Protein AF-A0A8B6DQS1-F1 (afdb_monomer)

Foldseek 3Di:
DDPVLVVLLVVLLVCLVPPLCSPVLADLLQADAADPVLLVLLCVLLVPDDLVLLVLVLSLLSCLCVPPVRPDDDPPDPPDDPQQAAQVLVSSVVCLVVPPPVPPPPPDPVSNVSSVSQAGDPPDPSGDGSSHSSNSSSSSSVSSVVNVD

Radius of gyration: 14.82 Å; Cα contacts (8 Å, |Δi|>4): 150; chains: 1; bounding box: 33×35×39 Å

Mean predicted aligned error: 6.8 Å

pLDDT: mean 81.85, std 11.02, range [49.56, 94.88]

Structure (mmCIF, N/CA/C/O backbone):
data_AF-A0A8B6DQS1-F1
#
_entry.id   AF-A0A8B6DQS1-F1
#
loop_
_atom_site.group_PDB
_atom_site.id
_atom_site.type_symbol
_atom_site.label_atom_id
_atom_site.label_alt_id
_atom_site.label_comp_id
_atom_site.label_asym_id
_atom_site.label_entity_id
_atom_site.label_seq_id
_atom_site.pdbx_PDB_ins_code
_atom_site.Cartn_x
_atom_site.Cartn_y
_atom_site.Cartn_z
_atom_site.occupancy
_atom_site.B_iso_or_equiv
_atom_site.auth_seq_id
_atom_site.auth_comp_id
_atom_site.auth_asym_id
_atom_site.auth_atom_id
_atom_site.pdbx_PDB_model_num
ATOM 1 N N . MET A 1 1 ? 12.412 9.406 11.632 1.00 55.62 1 MET A N 1
ATOM 2 C CA . MET A 1 1 ? 11.604 9.827 10.447 1.00 55.62 1 MET A CA 1
ATOM 3 C C . MET A 1 1 ? 11.907 11.284 10.082 1.00 55.62 1 MET A C 1
ATOM 5 O O . MET A 1 1 ? 11.893 12.139 10.962 1.00 55.62 1 MET A O 1
ATOM 9 N N . SER A 1 2 ? 12.202 11.588 8.810 1.00 65.56 2 SER A N 1
ATOM 10 C CA . SER A 1 2 ? 12.526 12.958 8.361 1.00 65.56 2 SER A CA 1
ATOM 11 C C . SER A 1 2 ? 11.314 13.897 8.431 1.00 65.56 2 SER A C 1
ATOM 13 O O . SER A 1 2 ? 10.217 13.533 8.011 1.00 65.56 2 SER A O 1
ATOM 15 N N . LEU A 1 3 ? 11.530 15.142 8.876 1.00 70.88 3 LEU A N 1
ATOM 16 C CA . LEU A 1 3 ? 10.496 16.182 8.989 1.00 70.88 3 LEU A CA 1
ATOM 17 C C . LEU A 1 3 ? 9.735 16.402 7.666 1.00 70.88 3 LEU A C 1
ATOM 19 O O . LEU A 1 3 ? 8.528 16.636 7.667 1.00 70.88 3 LEU A O 1
ATOM 23 N N . TRP A 1 4 ? 10.428 16.293 6.528 1.00 71.12 4 TRP A N 1
ATOM 24 C CA . TRP A 1 4 ? 9.826 16.449 5.201 1.00 71.12 4 TRP A CA 1
ATOM 25 C C . TRP A 1 4 ? 8.813 15.340 4.880 1.00 71.12 4 TRP A C 1
ATOM 27 O O . TRP A 1 4 ? 7.754 15.630 4.327 1.00 71.12 4 TRP A O 1
ATOM 37 N N . ILE A 1 5 ? 9.097 14.098 5.286 1.00 70.31 5 ILE A N 1
ATOM 38 C CA . ILE A 1 5 ? 8.208 12.945 5.080 1.00 70.31 5 ILE A CA 1
ATOM 39 C C . ILE A 1 5 ? 6.945 13.113 5.914 1.00 70.31 5 ILE A C 1
ATOM 41 O O . ILE A 1 5 ? 5.844 12.957 5.394 1.00 70.31 5 ILE A O 1
ATOM 45 N N . SER A 1 6 ? 7.086 13.505 7.182 1.00 72.31 6 SER A N 1
ATOM 46 C CA . SER A 1 6 ? 5.937 13.740 8.058 1.00 72.31 6 SER A CA 1
ATOM 47 C C . SER A 1 6 ? 5.018 14.836 7.503 1.00 72.31 6 SER A C 1
ATOM 49 O O . SER A 1 6 ? 3.800 14.667 7.496 1.00 72.31 6 SER A O 1
ATOM 51 N N . PHE A 1 7 ? 5.580 15.925 6.960 1.00 77.25 7 PHE A N 1
ATOM 52 C CA . PHE A 1 7 ? 4.794 16.966 6.285 1.00 77.25 7 PHE A CA 1
ATOM 53 C C . PHE A 1 7 ? 4.133 16.472 4.993 1.00 77.25 7 PHE A C 1
ATOM 55 O O . PHE A 1 7 ? 2.971 16.795 4.743 1.00 77.25 7 PHE A O 1
ATOM 62 N N . ALA A 1 8 ? 4.850 15.705 4.170 1.00 76.88 8 ALA A N 1
ATOM 63 C CA . ALA A 1 8 ? 4.320 15.159 2.924 1.00 76.88 8 ALA A CA 1
ATOM 64 C C . ALA A 1 8 ? 3.172 14.173 3.184 1.00 76.88 8 ALA A C 1
ATOM 66 O O . ALA A 1 8 ? 2.129 14.259 2.536 1.00 76.88 8 ALA A O 1
ATOM 67 N N . LEU A 1 9 ? 3.324 13.308 4.185 1.00 80.50 9 LEU A N 1
ATOM 68 C CA . LEU A 1 9 ? 2.298 12.372 4.619 1.00 80.50 9 LEU A CA 1
ATOM 69 C C . LEU A 1 9 ? 1.071 13.086 5.188 1.00 80.50 9 LEU A C 1
ATOM 71 O O . LEU A 1 9 ? -0.054 12.723 4.855 1.00 80.50 9 LEU A O 1
ATOM 75 N N . GLU A 1 10 ? 1.259 14.087 6.048 1.00 80.38 10 GLU A N 1
ATOM 76 C CA . GLU A 1 10 ? 0.134 14.837 6.614 1.00 80.38 10 GLU A CA 1
ATOM 77 C C . GLU A 1 10 ? -0.627 15.589 5.517 1.00 80.38 10 GLU A C 1
ATOM 79 O O . GLU A 1 10 ? -1.857 15.550 5.458 1.00 80.38 10 GLU A O 1
ATOM 84 N N . ARG A 1 11 ? 0.100 16.174 4.560 1.00 77.44 11 ARG A N 1
ATOM 85 C CA . ARG A 1 11 ? -0.501 16.762 3.361 1.00 77.44 11 ARG A CA 1
ATOM 86 C C . ARG A 1 11 ? -1.257 15.717 2.537 1.00 77.44 11 ARG A C 1
ATOM 88 O O . ARG A 1 11 ? -2.360 16.004 2.082 1.00 77.44 11 ARG A O 1
ATOM 95 N N . ALA A 1 12 ? -0.705 14.520 2.349 1.00 75.94 12 ALA A N 1
ATOM 96 C CA . ALA A 1 12 ? -1.368 13.434 1.629 1.00 75.94 12 ALA A CA 1
ATOM 97 C C . ALA A 1 12 ? -2.656 12.982 2.337 1.00 75.94 12 ALA A C 1
ATOM 99 O O . ALA A 1 12 ? -3.694 12.856 1.689 1.00 75.94 12 ALA A O 1
ATOM 100 N N . LYS A 1 13 ? -2.627 12.824 3.670 1.00 77.88 13 LYS A N 1
ATOM 101 C CA . LYS A 1 13 ? -3.804 12.523 4.508 1.00 77.88 13 LYS A CA 1
ATOM 102 C C . LYS A 1 13 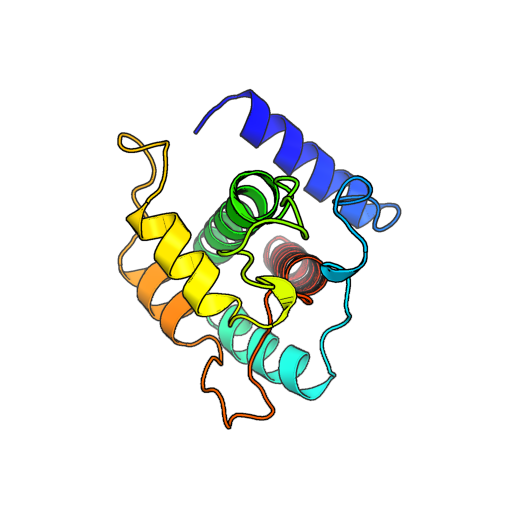? -4.899 13.577 4.324 1.00 77.88 13 LYS A C 1
ATOM 104 O O . LYS A 1 13 ? -6.042 13.208 4.066 1.00 77.88 13 LYS A O 1
ATOM 109 N N . GLN A 1 14 ? -4.543 14.862 4.377 1.00 75.62 14 GLN A N 1
ATOM 110 C CA . GLN A 1 14 ? -5.483 15.965 4.149 1.00 75.62 14 GLN A CA 1
ATOM 111 C C . GLN A 1 14 ? -6.025 15.964 2.713 1.00 75.62 14 GLN A C 1
ATOM 113 O O . GLN A 1 14 ? -7.229 16.024 2.506 1.00 75.62 14 GLN A O 1
ATOM 118 N N . LEU A 1 15 ? -5.182 15.831 1.689 1.00 70.62 15 LEU A N 1
ATOM 119 C CA . LEU A 1 15 ? -5.640 15.829 0.292 1.00 70.62 15 LEU A CA 1
ATOM 120 C C . LEU A 1 15 ? -6.523 14.620 -0.052 1.00 70.62 15 LEU A C 1
ATOM 122 O O . LEU A 1 15 ? -7.418 14.731 -0.895 1.00 70.62 15 LEU A O 1
ATOM 126 N N . ALA A 1 16 ? -6.303 13.480 0.604 1.00 71.81 16 ALA A N 1
ATOM 127 C CA . ALA A 1 16 ? -7.154 12.304 0.469 1.00 71.81 16 ALA A CA 1
ATOM 128 C C . ALA A 1 16 ? -8.575 12.536 1.010 1.00 71.81 16 ALA A C 1
ATOM 130 O O . ALA A 1 16 ? -9.515 11.927 0.504 1.00 71.81 16 ALA A O 1
ATOM 131 N N . GLU A 1 17 ? -8.746 13.426 1.993 1.00 68.62 17 GLU A N 1
ATOM 132 C CA . GLU A 1 17 ? -10.063 13.814 2.517 1.00 68.62 17 GLU A CA 1
ATOM 133 C C . GLU A 1 17 ? -10.855 14.685 1.543 1.00 68.62 17 GLU A C 1
ATOM 135 O O . GLU A 1 17 ? -12.081 14.585 1.508 1.00 68.62 17 GLU A O 1
ATOM 140 N N . TYR A 1 18 ? -10.171 15.516 0.751 1.00 58.16 18 TYR A N 1
ATOM 141 C CA . TYR A 1 18 ? -10.829 16.566 -0.028 1.00 58.16 18 TYR A CA 1
ATOM 142 C C . TYR A 1 18 ? -10.915 16.311 -1.537 1.00 58.16 18 TYR A C 1
ATOM 144 O O . TYR A 1 18 ? -11.834 16.857 -2.139 1.00 58.16 18 TYR A O 1
ATOM 152 N N . ASP A 1 19 ? -10.022 15.529 -2.172 1.00 51.88 19 ASP A N 1
ATOM 153 C CA . ASP A 1 19 ? -10.077 15.396 -3.648 1.00 51.88 19 ASP A CA 1
ATOM 154 C C . ASP A 1 19 ? -9.256 14.242 -4.279 1.00 51.88 19 ASP A C 1
ATOM 156 O O . ASP A 1 19 ? -8.892 14.310 -5.449 1.00 51.88 19 ASP A O 1
ATOM 160 N N . ARG A 1 20 ? -8.890 13.184 -3.532 1.00 56.62 20 ARG A N 1
ATOM 161 C CA . ARG A 1 20 ? -8.062 12.049 -4.034 1.00 56.62 20 ARG A CA 1
ATOM 162 C C . ARG A 1 20 ? -6.710 12.443 -4.677 1.00 56.62 20 ARG A C 1
ATOM 164 O O . ARG A 1 20 ? -6.122 11.651 -5.406 1.00 56.62 20 ARG A O 1
ATOM 171 N N . ARG A 1 21 ? -6.157 13.626 -4.382 1.00 62.75 21 ARG A N 1
ATOM 172 C CA . ARG A 1 21 ? -4.881 14.105 -4.971 1.00 62.75 21 ARG A CA 1
ATOM 173 C C . ARG A 1 21 ? -3.626 13.762 -4.168 1.00 62.75 21 ARG A C 1
ATOM 175 O O . ARG A 1 21 ? -2.565 14.319 -4.427 1.00 62.75 21 ARG A O 1
ATOM 182 N N . ALA A 1 22 ? -3.724 12.863 -3.188 1.00 70.25 22 ALA A N 1
ATOM 183 C CA . ALA A 1 22 ? -2.609 12.509 -2.302 1.00 70.25 22 ALA A CA 1
ATOM 184 C C . ALA A 1 22 ? -1.339 12.074 -3.064 1.00 70.25 22 ALA A C 1
ATOM 186 O O . ALA A 1 22 ? -0.234 12.384 -2.632 1.00 70.25 22 ALA A O 1
ATOM 187 N N . PHE A 1 23 ? -1.512 11.435 -4.226 1.00 81.94 23 PHE A N 1
ATOM 188 C CA . PHE A 1 23 ? -0.438 10.920 -5.078 1.00 81.94 23 PHE A CA 1
ATOM 189 C C . PHE A 1 23 ? -0.531 11.445 -6.520 1.00 81.94 23 PHE A C 1
ATOM 191 O O . PHE A 1 23 ? -0.294 10.705 -7.470 1.00 81.94 23 PHE A O 1
ATOM 198 N N . GLU A 1 24 ? -0.906 12.715 -6.714 1.00 79.44 24 GLU A N 1
ATOM 199 C CA . GLU A 1 24 ? -1.022 13.314 -8.058 1.00 79.44 24 GLU A CA 1
ATOM 200 C C . GLU A 1 24 ? 0.279 13.180 -8.872 1.00 79.44 24 GLU A C 1
ATOM 202 O O . GLU A 1 24 ? 0.216 12.873 -10.060 1.00 79.44 24 GLU A O 1
ATOM 207 N N . GLY A 1 25 ? 1.436 13.313 -8.212 1.00 79.00 25 GLY A N 1
ATOM 208 C CA . GLY A 1 25 ? 2.763 13.182 -8.826 1.00 79.00 25 GLY A CA 1
ATOM 209 C C . GLY A 1 25 ? 3.194 11.756 -9.181 1.00 79.00 25 GLY A C 1
ATOM 210 O O . GLY A 1 25 ? 4.096 11.613 -9.997 1.00 79.00 25 GLY A O 1
ATOM 211 N N . VAL A 1 26 ? 2.533 10.726 -8.636 1.00 84.19 26 VAL A N 1
ATOM 212 C CA . VAL A 1 26 ? 2.877 9.326 -8.921 1.00 84.19 26 VAL A CA 1
ATOM 213 C C . VAL A 1 26 ? 2.441 8.956 -10.334 1.00 84.19 26 VAL A C 1
ATOM 215 O O . VAL A 1 26 ? 1.385 9.387 -10.798 1.00 84.19 26 VAL A O 1
ATOM 218 N N . SER A 1 27 ? 3.220 8.132 -11.028 1.00 84.94 27 SER A N 1
ATOM 219 C CA . SER A 1 27 ? 2.870 7.676 -12.380 1.00 84.94 27 SER A CA 1
ATOM 220 C C . SER A 1 27 ? 1.581 6.833 -12.411 1.00 84.94 27 SER A C 1
ATOM 222 O O . SER A 1 27 ? 1.338 5.997 -11.539 1.00 84.94 27 SER A O 1
ATOM 224 N N . ASP A 1 28 ? 0.765 7.001 -13.457 1.00 86.38 28 ASP A N 1
ATOM 225 C CA . ASP A 1 28 ? -0.541 6.330 -13.609 1.00 86.38 28 ASP A CA 1
ATOM 226 C C . ASP A 1 28 ? -0.530 4.789 -13.545 1.00 86.38 28 ASP A C 1
ATOM 228 O O . ASP A 1 28 ? -1.496 4.224 -13.024 1.00 86.38 28 ASP A O 1
ATOM 232 N N . PRO A 1 29 ? 0.527 4.067 -13.977 1.00 88.38 29 PRO A N 1
ATOM 233 C CA . PRO A 1 29 ? 0.602 2.616 -13.806 1.00 88.38 29 PRO A CA 1
ATOM 234 C C . PRO A 1 29 ? 0.473 2.135 -12.354 1.00 88.38 29 PRO A C 1
ATOM 236 O O . PRO A 1 29 ? 0.103 0.980 -12.152 1.00 88.38 29 PRO A O 1
ATOM 239 N N . PHE A 1 30 ? 0.740 3.000 -11.366 1.00 89.75 30 PHE A N 1
ATOM 240 C CA . PHE A 1 30 ? 0.660 2.708 -9.927 1.00 89.75 30 PHE A CA 1
ATOM 241 C C . PHE A 1 30 ? -0.645 3.164 -9.261 1.00 89.75 30 PHE A C 1
ATOM 243 O O . PHE A 1 30 ? -0.801 3.047 -8.043 1.00 89.75 30 PHE A O 1
ATOM 250 N N . LYS A 1 31 ? -1.589 3.674 -10.060 1.00 89.88 31 LYS A N 1
ATOM 251 C CA . LYS A 1 31 ? -2.907 4.156 -9.626 1.00 89.88 31 LYS A CA 1
ATOM 252 C C . LYS A 1 31 ? -4.046 3.223 -10.054 1.00 89.88 31 LYS A C 1
ATOM 254 O O . LYS A 1 31 ? -5.182 3.675 -10.186 1.00 89.88 31 LYS A O 1
ATOM 259 N N . LYS A 1 32 ? -3.768 1.941 -10.317 1.00 92.69 32 LYS A N 1
ATOM 260 C CA . LYS A 1 32 ? -4.827 0.975 -10.645 1.00 92.69 32 LYS A CA 1
ATOM 261 C C . LYS A 1 32 ? -5.694 0.709 -9.420 1.00 92.69 32 LYS A C 1
ATOM 263 O O . LYS A 1 32 ? -5.197 0.654 -8.298 1.00 92.69 32 LYS A O 1
ATOM 268 N N . GLU A 1 33 ? -6.981 0.513 -9.663 1.00 93.62 33 GLU A N 1
ATOM 269 C CA . GLU A 1 33 ? -7.945 0.207 -8.610 1.00 93.62 33 GLU A CA 1
ATOM 270 C C . GLU A 1 33 ? -7.770 -1.231 -8.104 1.00 93.62 33 GLU A C 1
ATOM 272 O O . GLU A 1 33 ? -7.381 -2.148 -8.843 1.00 93.62 33 GLU A O 1
ATOM 277 N N . LEU A 1 34 ? -8.056 -1.426 -6.822 1.00 93.00 34 LEU A N 1
ATOM 278 C CA . LEU A 1 34 ? -8.256 -2.742 -6.237 1.00 93.00 34 LEU A CA 1
ATOM 279 C C . LEU A 1 34 ? -9.618 -3.294 -6.660 1.00 93.00 34 LEU A C 1
ATOM 281 O O . LEU A 1 34 ? -10.609 -2.572 -6.764 1.00 93.00 34 LEU A O 1
ATOM 285 N N . THR A 1 35 ? -9.680 -4.602 -6.878 1.00 94.88 35 THR A N 1
ATOM 286 C CA . THR A 1 35 ? -10.955 -5.297 -7.089 1.00 94.88 35 THR A CA 1
ATOM 287 C C . THR A 1 35 ? -11.759 -5.358 -5.790 1.00 94.88 35 THR A C 1
ATOM 289 O O . THR A 1 35 ? -11.205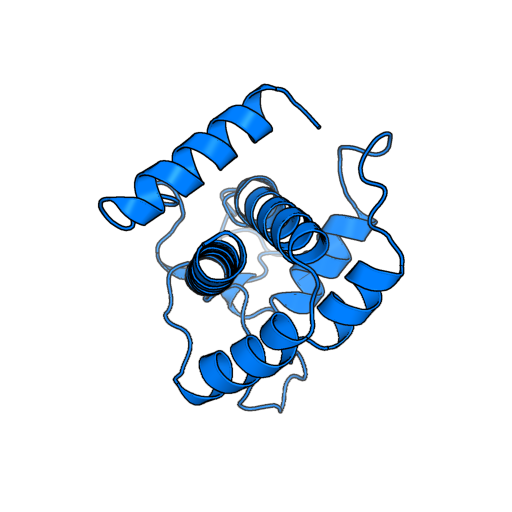 -5.276 -4.692 1.00 94.88 35 THR A O 1
ATOM 292 N N . GLU A 1 36 ? -13.074 -5.555 -5.895 1.00 93.25 36 GLU A N 1
ATOM 293 C CA . GLU A 1 36 ? -13.952 -5.664 -4.721 1.00 93.25 36 GLU A CA 1
ATOM 294 C C . GLU A 1 36 ? -13.521 -6.792 -3.767 1.00 93.25 36 GLU A C 1
ATOM 296 O O . GLU A 1 36 ? -13.518 -6.603 -2.548 1.00 93.25 36 GLU A O 1
ATOM 301 N N . ASP A 1 37 ? -13.077 -7.928 -4.309 1.00 93.12 37 ASP A N 1
ATOM 302 C CA . ASP A 1 37 ? -12.598 -9.066 -3.519 1.00 93.12 37 ASP A CA 1
ATOM 303 C C . ASP A 1 37 ? -11.288 -8.742 -2.783 1.00 93.12 37 ASP A C 1
ATOM 305 O O . ASP A 1 37 ? -11.153 -9.028 -1.589 1.00 93.12 37 ASP A O 1
ATOM 309 N N . GLN A 1 38 ? -10.345 -8.063 -3.447 1.00 93.88 38 GLN A N 1
ATOM 310 C CA . GLN A 1 38 ? -9.113 -7.581 -2.810 1.00 93.88 38 GLN A CA 1
ATOM 311 C C . GLN A 1 38 ? -9.426 -6.592 -1.679 1.00 93.88 38 GLN A C 1
ATOM 313 O O . GLN A 1 38 ? -8.889 -6.717 -0.575 1.00 93.88 38 GLN A O 1
ATOM 318 N N . ILE A 1 39 ? -10.348 -5.653 -1.914 1.00 94.06 39 ILE A N 1
ATOM 319 C CA . ILE A 1 39 ? -10.808 -4.690 -0.905 1.00 94.06 39 ILE A CA 1
ATOM 320 C C . ILE A 1 39 ? -11.443 -5.422 0.284 1.00 94.06 39 ILE A C 1
ATOM 322 O O . ILE A 1 39 ? -11.207 -5.052 1.438 1.00 94.06 39 ILE A O 1
ATOM 326 N N . HIS A 1 40 ? -12.240 -6.465 0.046 1.00 92.75 40 HIS A N 1
ATOM 327 C CA . HIS A 1 40 ? -12.865 -7.249 1.111 1.00 92.75 40 HIS A CA 1
ATOM 328 C C . HIS A 1 40 ? -11.827 -7.956 1.997 1.00 92.75 40 HIS A C 1
ATOM 330 O O . HIS A 1 40 ? -11.889 -7.877 3.232 1.00 92.75 40 HIS A O 1
ATOM 336 N N . VAL A 1 41 ? -10.837 -8.601 1.378 1.00 91.56 41 VAL A N 1
ATOM 337 C CA . VAL A 1 41 ? -9.738 -9.277 2.083 1.00 91.56 41 VAL A CA 1
ATOM 338 C C . VAL A 1 41 ? -8.917 -8.274 2.886 1.00 91.56 41 VAL A C 1
ATOM 340 O O . VAL A 1 41 ? -8.690 -8.476 4.081 1.00 91.56 41 VAL A O 1
ATOM 343 N N . MET A 1 42 ? -8.555 -7.142 2.281 1.00 90.88 42 MET A N 1
ATOM 344 C CA . MET A 1 42 ? -7.844 -6.070 2.975 1.00 90.88 42 MET A CA 1
ATOM 345 C C . MET A 1 42 ? -8.626 -5.545 4.173 1.00 90.88 42 MET A C 1
ATOM 347 O O . MET A 1 42 ? -8.075 -5.440 5.264 1.00 90.88 42 MET A O 1
ATOM 351 N N . ASN A 1 43 ? -9.917 -5.253 4.012 1.00 90.88 43 ASN A N 1
ATOM 352 C CA . ASN A 1 43 ? -10.748 -4.787 5.121 1.00 90.88 43 ASN A CA 1
ATOM 353 C C . ASN A 1 43 ? -10.825 -5.819 6.256 1.00 90.88 43 ASN A C 1
ATOM 355 O O . ASN A 1 43 ? -10.872 -5.435 7.424 1.00 90.88 43 ASN A O 1
ATOM 359 N N . THR A 1 44 ? -10.779 -7.114 5.935 1.00 90.81 44 THR A N 1
ATOM 360 C CA . THR A 1 44 ? -10.720 -8.189 6.936 1.00 90.81 44 THR A CA 1
ATOM 361 C C . THR A 1 44 ? -9.402 -8.175 7.713 1.00 90.81 44 THR A C 1
ATOM 363 O O . THR A 1 44 ? -9.422 -8.317 8.938 1.00 90.81 44 THR A O 1
ATOM 366 N N . ILE A 1 45 ? -8.271 -7.969 7.031 1.00 89.31 45 ILE A N 1
ATOM 367 C CA . ILE A 1 45 ? -6.941 -7.859 7.656 1.00 89.31 45 ILE A CA 1
ATOM 368 C C . ILE A 1 45 ? -6.874 -6.587 8.516 1.00 89.31 45 ILE A C 1
ATOM 370 O O . ILE A 1 45 ? -6.665 -6.660 9.727 1.00 89.31 45 ILE A O 1
ATOM 374 N N . LEU A 1 46 ? -7.150 -5.423 7.919 1.00 89.94 46 LEU A N 1
ATOM 375 C CA . LEU A 1 46 ? -7.090 -4.104 8.565 1.00 89.94 46 LEU A CA 1
ATOM 376 C C . LEU A 1 46 ? -8.087 -3.968 9.725 1.00 89.94 46 LEU A C 1
ATOM 378 O O . LEU A 1 46 ? -7.811 -3.311 10.733 1.00 89.94 46 LEU A O 1
ATOM 382 N N . GLY A 1 47 ? -9.247 -4.619 9.619 1.00 86.88 47 GLY A N 1
ATOM 383 C CA . GLY A 1 47 ? -10.272 -4.639 10.659 1.00 86.88 47 GLY A CA 1
ATOM 384 C C . GLY A 1 47 ? -9.748 -5.154 12.001 1.00 86.88 47 GLY A C 1
ATOM 385 O O . GLY A 1 47 ? -10.159 -4.642 13.042 1.00 86.88 47 GLY A O 1
ATOM 386 N N . ARG A 1 48 ? -8.779 -6.075 11.987 1.00 86.25 48 ARG A N 1
ATOM 387 C CA . ARG A 1 48 ? -8.200 -6.704 13.186 1.00 86.25 48 ARG A CA 1
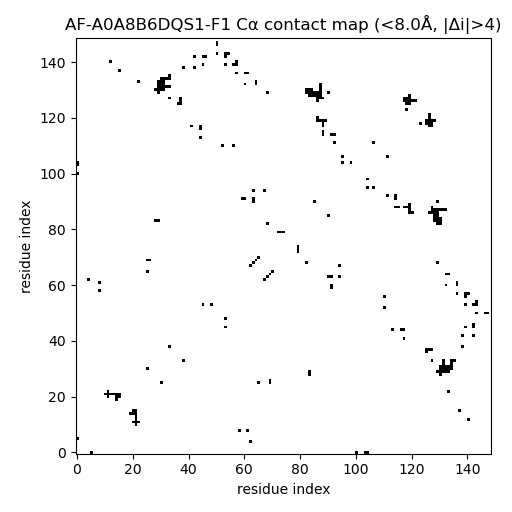ATOM 388 C C . ARG A 1 48 ? -7.097 -5.875 13.851 1.00 86.25 48 ARG A C 1
ATOM 390 O O . ARG A 1 48 ? -6.740 -6.169 14.985 1.00 86.25 48 ARG A O 1
ATOM 397 N N . LEU A 1 49 ? -6.582 -4.845 13.179 1.00 86.56 49 LEU A N 1
ATOM 398 C CA . LEU A 1 49 ? -5.421 -4.084 13.651 1.00 86.56 49 LEU A CA 1
ATOM 399 C C . LEU A 1 49 ? -5.811 -2.948 14.605 1.00 86.56 49 LEU A C 1
ATOM 401 O O . LEU A 1 49 ? -6.801 -2.259 14.350 1.00 86.56 49 LEU A O 1
ATOM 405 N N . PRO A 1 50 ? -5.051 -2.673 15.672 1.00 87.62 50 PRO A N 1
ATOM 406 C CA . PRO A 1 50 ? -5.222 -1.454 16.455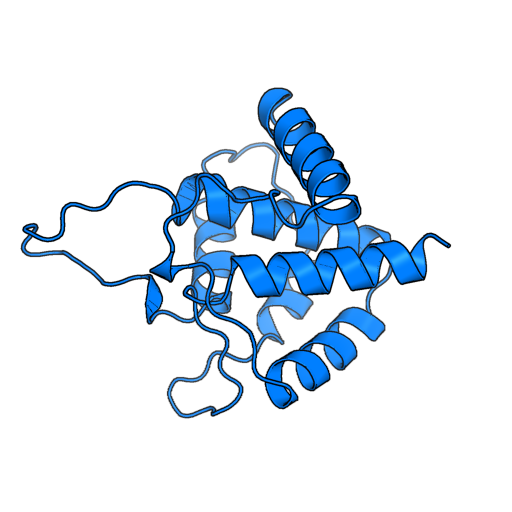 1.00 87.62 50 PRO A CA 1
AT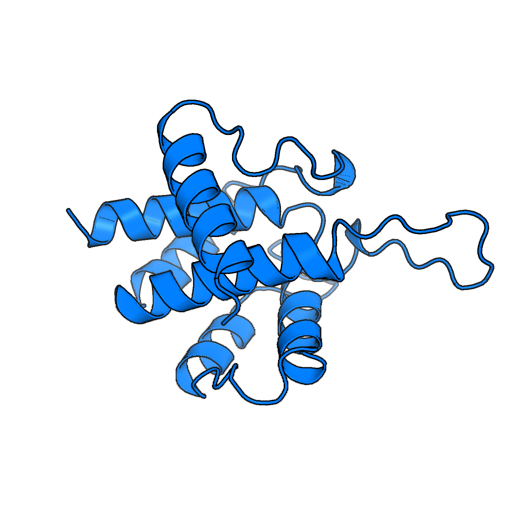OM 407 C C . PRO A 1 50 ? -4.929 -0.203 15.609 1.00 87.62 50 PRO A C 1
ATOM 409 O O . PRO A 1 50 ? -4.202 -0.254 14.617 1.00 87.62 50 PRO A O 1
ATOM 412 N N . ALA A 1 51 ? -5.492 0.941 16.009 1.00 86.12 51 ALA A N 1
ATOM 413 C CA . ALA A 1 51 ? -5.362 2.196 15.261 1.00 86.12 51 ALA A CA 1
ATOM 414 C C . ALA A 1 51 ? -3.899 2.643 15.080 1.00 86.12 51 ALA A C 1
ATOM 416 O O . ALA A 1 51 ? -3.546 3.162 14.024 1.00 86.12 51 ALA A O 1
ATOM 417 N N . GLU A 1 52 ? -3.048 2.398 16.079 1.00 83.88 52 GLU A N 1
ATOM 418 C CA . GLU A 1 52 ? -1.612 2.696 16.022 1.00 83.88 52 GLU A CA 1
ATOM 419 C C . GLU A 1 52 ? -0.916 1.921 14.896 1.00 83.88 52 GLU A C 1
ATOM 421 O O . GLU A 1 52 ? -0.263 2.533 14.059 1.00 83.88 52 GLU A O 1
ATOM 426 N N . GLN A 1 53 ? -1.159 0.609 14.782 1.00 84.81 53 GLN A N 1
ATOM 427 C CA . GLN A 1 53 ? -0.596 -0.207 13.698 1.00 84.81 53 GLN A CA 1
ATOM 428 C C . GLN A 1 53 ? -1.107 0.216 12.318 1.00 84.81 53 GLN A C 1
ATOM 430 O O . GLN A 1 53 ? -0.358 0.163 11.348 1.00 84.81 53 GLN A O 1
ATOM 435 N N . ILE A 1 54 ? -2.361 0.670 12.212 1.00 89.19 54 ILE A N 1
ATOM 436 C CA . ILE A 1 54 ? -2.882 1.215 10.950 1.00 89.19 54 ILE A CA 1
ATOM 437 C C . ILE A 1 54 ? -2.149 2.508 10.574 1.00 89.19 54 ILE A C 1
ATOM 439 O O . ILE A 1 54 ? -1.8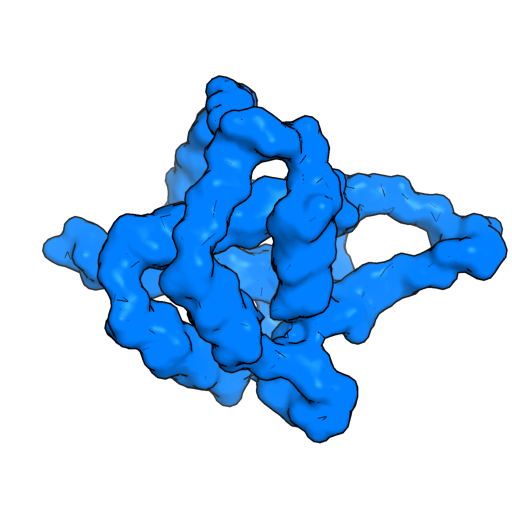54 2.708 9.398 1.00 89.19 54 ILE A O 1
ATOM 443 N N . ASN A 1 55 ? -1.833 3.377 11.542 1.00 85.81 55 ASN A N 1
ATOM 444 C CA . ASN A 1 55 ? -1.050 4.586 11.276 1.00 85.81 55 ASN A CA 1
ATOM 445 C C . ASN A 1 55 ? 0.365 4.240 10.795 1.00 85.81 55 ASN A C 1
ATOM 447 O O . ASN A 1 55 ? 0.793 4.781 9.779 1.00 85.81 55 ASN A O 1
ATOM 451 N N . THR A 1 56 ? 1.045 3.303 11.461 1.00 85.19 56 THR A N 1
ATOM 452 C CA . THR A 1 56 ? 2.387 2.858 11.055 1.00 85.19 56 THR A CA 1
ATOM 453 C C . THR A 1 56 ? 2.371 2.188 9.680 1.00 85.19 56 THR A C 1
ATOM 455 O O . THR A 1 56 ? 3.233 2.461 8.851 1.00 85.19 56 THR A O 1
ATOM 458 N N . LEU A 1 57 ? 1.361 1.362 9.387 1.00 88.62 57 LEU A N 1
ATOM 459 C CA . LEU A 1 57 ? 1.193 0.751 8.066 1.00 88.62 57 LEU A CA 1
ATOM 460 C C . LEU A 1 57 ? 0.989 1.816 6.980 1.00 88.62 57 LEU A C 1
ATOM 462 O O . LEU A 1 57 ? 1.595 1.748 5.915 1.00 88.62 57 LEU A O 1
ATOM 466 N N . LEU A 1 58 ? 0.154 2.818 7.259 1.00 89.88 58 LEU A N 1
ATOM 467 C CA . LEU A 1 58 ? -0.112 3.928 6.346 1.00 89.88 58 LEU A CA 1
ATOM 468 C C . LEU A 1 58 ? 1.154 4.749 6.049 1.00 89.88 58 LEU A C 1
ATOM 470 O O . LEU A 1 58 ? 1.363 5.164 4.909 1.00 89.88 58 LEU A O 1
ATOM 474 N N . GLU A 1 59 ? 1.978 4.980 7.071 1.00 85.94 59 GLU A N 1
ATOM 475 C CA . GLU A 1 59 ? 3.291 5.629 6.973 1.00 85.94 59 GLU A CA 1
ATOM 476 C C . GLU A 1 59 ? 4.249 4.825 6.097 1.00 85.94 59 GLU A C 1
ATOM 478 O O . GLU A 1 59 ? 4.773 5.351 5.117 1.00 85.94 59 GLU A O 1
ATOM 483 N N . LEU A 1 60 ? 4.390 3.531 6.379 1.00 87.88 60 LEU A N 1
ATOM 484 C CA . LEU A 1 60 ? 5.263 2.632 5.631 1.00 87.88 60 LEU A CA 1
ATOM 485 C C . LEU A 1 60 ? 4.901 2.570 4.141 1.00 87.88 60 LEU A C 1
ATOM 487 O O . LEU A 1 60 ? 5.769 2.661 3.276 1.00 87.88 60 LEU A O 1
ATOM 491 N N . ILE A 1 61 ? 3.612 2.430 3.831 1.00 91.19 61 ILE A N 1
ATOM 492 C CA . ILE A 1 61 ? 3.119 2.376 2.448 1.00 91.19 61 ILE A CA 1
ATOM 493 C C . ILE A 1 61 ? 3.398 3.697 1.735 1.00 91.19 61 ILE A C 1
ATOM 495 O O . ILE A 1 61 ? 3.824 3.687 0.583 1.00 91.19 61 ILE A O 1
ATOM 499 N N . PHE A 1 62 ? 3.179 4.829 2.412 1.00 88.94 62 PHE A N 1
ATOM 500 C CA . PHE A 1 62 ? 3.465 6.145 1.847 1.00 88.94 62 PHE A CA 1
ATOM 501 C C . PHE A 1 62 ? 4.943 6.284 1.485 1.00 88.94 62 PHE A C 1
ATOM 503 O O . PHE A 1 62 ? 5.272 6.654 0.359 1.00 88.94 62 PHE A O 1
ATOM 510 N N . GLU A 1 63 ? 5.830 5.948 2.420 1.00 85.50 63 GLU A N 1
ATOM 511 C CA . GLU A 1 63 ? 7.268 5.999 2.188 1.00 85.50 63 GLU A CA 1
ATOM 512 C C . GLU A 1 63 ? 7.699 5.062 1.056 1.00 85.50 63 GLU A C 1
ATOM 514 O O . GLU A 1 63 ? 8.426 5.483 0.158 1.00 85.50 63 GLU A O 1
ATOM 519 N N . CYS A 1 64 ? 7.192 3.826 1.037 1.00 88.12 64 CYS A N 1
ATOM 520 C CA . CYS A 1 64 ? 7.482 2.872 -0.029 1.00 88.12 64 CYS A CA 1
ATOM 521 C C . CYS A 1 64 ? 7.056 3.409 -1.406 1.00 88.12 64 CYS A C 1
ATOM 523 O O . CYS A 1 64 ? 7.794 3.255 -2.382 1.00 88.12 64 CYS A O 1
ATOM 525 N N . ILE A 1 65 ? 5.895 4.066 -1.505 1.00 88.62 65 ILE A N 1
ATOM 526 C CA . ILE A 1 65 ? 5.438 4.669 -2.764 1.00 88.62 65 ILE A CA 1
ATOM 527 C C . ILE A 1 65 ? 6.387 5.788 -3.200 1.00 88.62 65 ILE A C 1
ATOM 529 O O . ILE A 1 65 ? 6.875 5.772 -4.326 1.00 88.62 65 ILE A O 1
ATOM 533 N N . VAL A 1 66 ? 6.690 6.730 -2.307 1.00 84.69 66 VAL A N 1
ATOM 534 C CA . VAL A 1 66 ? 7.467 7.933 -2.644 1.00 84.69 66 VAL A CA 1
ATOM 535 C C . VAL A 1 66 ? 8.941 7.624 -2.920 1.00 84.69 66 VAL A C 1
ATOM 537 O O . VAL A 1 66 ? 9.525 8.208 -3.828 1.00 84.69 66 VAL A O 1
ATOM 540 N N . PHE A 1 67 ? 9.559 6.723 -2.154 1.00 79.88 67 PHE A N 1
ATOM 541 C CA . PHE A 1 67 ? 11.005 6.486 -2.235 1.00 79.88 67 PHE A CA 1
ATOM 542 C C . PHE A 1 67 ? 11.411 5.326 -3.131 1.00 79.88 67 PHE A C 1
ATOM 544 O O . PHE A 1 67 ? 12.554 5.299 -3.581 1.00 79.88 67 PHE A O 1
ATOM 551 N N . LYS A 1 68 ? 10.518 4.361 -3.372 1.00 79.31 68 LYS A N 1
ATOM 552 C CA . LYS A 1 68 ? 10.862 3.138 -4.110 1.00 79.31 68 LYS A CA 1
ATOM 553 C C . LYS A 1 68 ? 10.084 2.986 -5.411 1.00 79.31 68 LYS A C 1
ATOM 555 O O . LYS A 1 68 ? 10.640 2.485 -6.382 1.00 79.31 68 LYS A O 1
ATOM 560 N N . ILE A 1 69 ? 8.822 3.413 -5.440 1.00 79.56 69 ILE A N 1
ATOM 561 C CA . ILE A 1 69 ? 7.928 3.185 -6.586 1.00 79.56 69 ILE A CA 1
ATOM 562 C C . ILE A 1 69 ? 7.911 4.384 -7.536 1.00 79.56 69 ILE A C 1
ATOM 564 O O . ILE A 1 69 ? 7.965 4.198 -8.747 1.00 79.56 69 ILE A O 1
ATOM 568 N N . ASP A 1 70 ? 7.883 5.608 -7.010 1.00 75.94 70 ASP A N 1
ATOM 569 C CA . ASP A 1 70 ? 7.829 6.836 -7.817 1.00 75.94 70 ASP A CA 1
ATOM 570 C C . ASP A 1 70 ? 9.195 7.266 -8.388 1.00 75.94 70 ASP A C 1
ATOM 572 O O . ASP A 1 70 ? 9.344 8.335 -8.978 1.00 75.94 70 ASP A O 1
ATOM 576 N N . VAL A 1 71 ? 10.226 6.433 -8.225 1.00 69.31 71 VAL A N 1
ATOM 577 C CA . VAL A 1 71 ? 11.552 6.698 -8.786 1.00 69.31 71 VAL A CA 1
ATOM 578 C C . VAL A 1 71 ? 11.521 6.409 -10.292 1.00 69.31 71 VAL A C 1
ATOM 580 O O . VAL A 1 71 ? 11.235 5.275 -10.680 1.00 69.31 71 VAL A O 1
ATOM 583 N N . PRO A 1 72 ? 11.837 7.387 -11.165 1.00 66.75 72 PRO A N 1
ATOM 584 C CA . PRO A 1 72 ? 11.825 7.177 -12.608 1.00 66.75 72 PRO A CA 1
ATOM 585 C C . PRO A 1 72 ? 12.779 6.051 -13.019 1.00 66.75 72 PRO A C 1
ATOM 587 O O . PRO A 1 72 ? 13.979 6.118 -12.751 1.00 66.75 72 PRO A O 1
ATOM 590 N N . GLN A 1 73 ? 12.255 5.036 -13.703 1.00 67.38 73 GLN A N 1
ATOM 591 C CA . GLN A 1 73 ? 13.051 3.935 -14.244 1.00 67.38 73 GLN A CA 1
ATOM 592 C C . GLN A 1 73 ? 13.334 4.155 -15.731 1.00 67.38 73 GLN A C 1
ATOM 594 O O . GLN A 1 73 ? 12.458 4.571 -16.495 1.00 67.38 73 GLN A O 1
ATOM 599 N N . ASN A 1 74 ? 14.561 3.862 -16.162 1.00 72.50 74 ASN A N 1
ATOM 600 C CA . ASN A 1 74 ? 14.906 3.880 -17.577 1.00 72.50 74 ASN A CA 1
ATOM 601 C C . ASN A 1 74 ? 14.418 2.584 -18.235 1.00 72.50 74 ASN A C 1
ATOM 603 O O . ASN A 1 74 ? 15.030 1.536 -18.081 1.00 72.50 74 ASN A O 1
ATOM 607 N N . ILE A 1 75 ? 13.332 2.668 -18.999 1.00 73.81 75 ILE A N 1
ATOM 608 C CA . ILE A 1 75 ? 12.733 1.521 -19.705 1.00 73.81 75 ILE A CA 1
ATOM 609 C C . ILE A 1 75 ? 13.640 0.896 -20.779 1.00 73.81 75 ILE A C 1
ATOM 611 O O . ILE A 1 75 ? 13.325 -0.171 -21.293 1.00 73.81 75 ILE A O 1
ATOM 615 N N . ASN A 1 76 ? 14.730 1.574 -21.155 1.00 76.69 76 ASN A N 1
ATOM 616 C CA . ASN A 1 76 ? 15.702 1.077 -22.132 1.00 76.69 76 ASN A CA 1
ATOM 617 C C . ASN A 1 76 ? 16.903 0.382 -21.476 1.00 76.69 76 ASN A C 1
ATOM 619 O O . ASN A 1 76 ? 17.848 0.034 -22.180 1.00 76.69 76 ASN A O 1
ATOM 623 N N . ASP A 1 77 ? 16.909 0.261 -20.150 1.00 79.94 77 ASP A N 1
ATOM 624 C CA . ASP A 1 77 ? 17.934 -0.491 -19.437 1.00 79.94 77 ASP A CA 1
ATOM 625 C C . ASP A 1 77 ? 17.755 -1.996 -19.697 1.00 79.94 77 ASP A C 1
ATOM 627 O O . ASP A 1 77 ? 16.626 -2.493 -19.715 1.00 79.94 77 ASP A O 1
ATOM 631 N N . GLU A 1 78 ? 18.854 -2.721 -19.911 1.00 71.19 78 GLU A N 1
ATOM 632 C CA . GLU A 1 78 ? 18.818 -4.176 -20.138 1.00 71.19 78 GLU A CA 1
ATOM 633 C C . GLU A 1 78 ? 18.306 -4.920 -18.894 1.00 71.19 78 GLU A C 1
ATOM 635 O O . GLU A 1 78 ? 17.678 -5.971 -19.020 1.00 71.19 78 GLU A O 1
ATOM 640 N N . ASP A 1 79 ? 18.484 -4.313 -17.717 1.00 73.88 79 ASP A N 1
ATOM 641 C CA . ASP A 1 79 ? 18.002 -4.805 -16.426 1.00 73.88 79 ASP A CA 1
ATOM 642 C C . ASP A 1 79 ? 16.654 -4.180 -16.010 1.00 73.88 79 ASP A C 1
ATOM 644 O O . ASP A 1 79 ? 16.281 -4.214 -14.833 1.00 73.88 79 ASP A O 1
ATOM 648 N N . TYR A 1 80 ? 15.896 -3.585 -16.943 1.00 76.19 80 TYR A N 1
ATOM 649 C CA . TYR A 1 80 ? 14.581 -3.025 -16.625 1.00 76.19 80 TYR A CA 1
ATOM 650 C C . TYR A 1 80 ? 13.623 -4.113 -16.120 1.00 76.19 80 TYR A C 1
ATOM 652 O O . TYR A 1 80 ? 13.292 -5.075 -16.816 1.00 76.19 80 TYR A O 1
ATOM 660 N N . ILE A 1 81 ? 13.115 -3.910 -14.907 1.00 78.12 81 ILE A N 1
ATOM 661 C CA . ILE A 1 81 ? 12.088 -4.750 -14.299 1.00 78.12 81 ILE A CA 1
ATOM 662 C C . ILE A 1 81 ? 10.833 -3.899 -14.137 1.00 78.12 81 ILE A C 1
ATOM 664 O O . ILE A 1 81 ? 10.842 -2.924 -13.386 1.00 78.12 81 ILE A O 1
ATOM 668 N N . ASP A 1 82 ? 9.734 -4.295 -14.787 1.00 82.44 82 ASP A N 1
ATOM 669 C CA . ASP A 1 82 ? 8.433 -3.659 -14.571 1.00 82.44 82 ASP A CA 1
ATOM 670 C C . ASP A 1 82 ? 7.920 -3.973 -13.160 1.00 82.44 82 ASP A C 1
ATOM 672 O O . ASP A 1 82 ? 7.243 -4.976 -12.903 1.00 82.44 82 ASP A O 1
ATOM 676 N N . ILE A 1 83 ? 8.238 -3.074 -12.229 1.00 87.25 83 ILE A N 1
ATOM 677 C CA . ILE A 1 83 ? 7.848 -3.213 -10.830 1.00 87.25 83 ILE A CA 1
ATOM 678 C C . ILE A 1 83 ? 6.330 -3.165 -10.639 1.00 87.25 83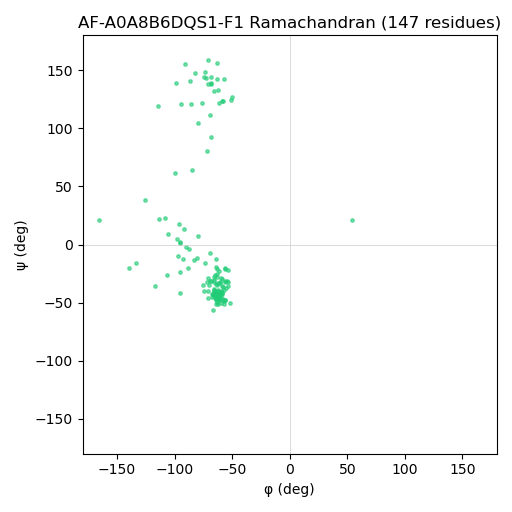 ILE A C 1
ATOM 680 O O . ILE A 1 83 ? 5.847 -3.668 -9.628 1.00 87.25 83 ILE A O 1
ATOM 684 N N . SER A 1 84 ? 5.556 -2.639 -11.599 1.00 88.31 84 SER A N 1
ATOM 685 C CA . SER A 1 84 ? 4.094 -2.555 -11.491 1.00 88.31 84 SER A CA 1
ATOM 686 C C . SER A 1 84 ? 3.433 -3.937 -11.421 1.00 88.31 84 SER A C 1
ATOM 688 O O . SER A 1 84 ? 2.385 -4.079 -10.790 1.00 88.31 84 SER A O 1
ATOM 690 N N . GLN A 1 85 ? 4.069 -4.960 -12.005 1.00 88.81 85 GLN A N 1
ATOM 691 C CA . GLN A 1 85 ? 3.601 -6.352 -12.002 1.00 88.81 85 GLN A CA 1
ATOM 692 C C . GLN A 1 85 ? 4.124 -7.168 -10.810 1.0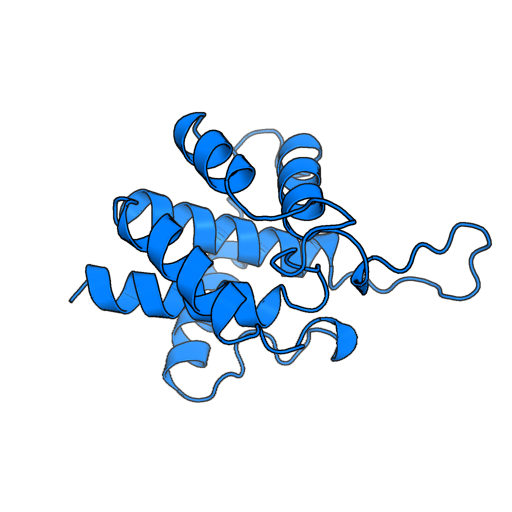0 88.81 85 GLN A C 1
ATOM 694 O O . GLN A 1 85 ? 3.783 -8.344 -10.658 1.00 88.81 85 GLN A O 1
ATOM 699 N N . ILE A 1 86 ? 4.949 -6.568 -9.950 1.00 90.94 86 ILE A N 1
ATOM 700 C CA . ILE A 1 86 ? 5.464 -7.227 -8.750 1.00 90.94 86 ILE A CA 1
ATOM 701 C C . ILE A 1 86 ? 4.429 -7.135 -7.627 1.00 90.94 86 ILE A C 1
ATOM 703 O O . ILE A 1 86 ? 3.702 -6.146 -7.510 1.00 90.94 86 ILE A O 1
ATOM 707 N N . SER A 1 87 ? 4.393 -8.165 -6.782 1.00 93.19 87 SER A N 1
ATOM 708 C CA . SER A 1 87 ? 3.646 -8.190 -5.523 1.00 93.19 87 SER A CA 1
ATOM 709 C C . SER A 1 87 ? 3.966 -6.957 -4.681 1.00 93.19 87 SER A C 1
ATOM 711 O O . SER A 1 87 ? 5.127 -6.696 -4.355 1.00 93.19 87 SER A O 1
ATOM 713 N N . PHE A 1 88 ? 2.934 -6.211 -4.295 1.00 93.88 88 PHE A N 1
ATOM 714 C CA . PHE A 1 88 ? 3.118 -5.036 -3.455 1.00 93.88 88 PHE A CA 1
ATOM 715 C C . PHE A 1 88 ? 3.624 -5.414 -2.060 1.00 93.88 88 PHE A C 1
ATOM 717 O O . PHE A 1 88 ? 4.440 -4.696 -1.487 1.00 93.88 88 PHE A O 1
ATOM 724 N N . ARG A 1 89 ? 3.224 -6.586 -1.546 1.00 93.56 89 ARG A N 1
ATOM 725 C CA . ARG A 1 89 ? 3.771 -7.129 -0.299 1.00 93.56 89 ARG A CA 1
ATOM 726 C C . ARG A 1 89 ? 5.286 -7.266 -0.370 1.00 93.56 89 ARG A C 1
ATOM 728 O O . ARG A 1 89 ? 5.979 -6.838 0.544 1.00 93.56 89 ARG A O 1
ATOM 735 N N . ASP A 1 90 ? 5.791 -7.850 -1.449 1.00 91.31 90 ASP A N 1
ATOM 736 C CA . ASP A 1 90 ? 7.223 -8.122 -1.578 1.00 91.31 90 ASP A CA 1
ATOM 737 C C . ASP A 1 90 ? 8.003 -6.807 -1.737 1.00 91.31 90 ASP A C 1
ATOM 739 O O . ASP A 1 90 ? 9.116 -6.677 -1.229 1.00 91.31 90 ASP A O 1
ATOM 743 N N . GLN A 1 91 ? 7.391 -5.789 -2.358 1.00 90.62 91 GLN A N 1
ATOM 744 C CA . GLN A 1 91 ? 7.957 -4.439 -2.388 1.00 90.62 91 GLN A CA 1
ATOM 745 C C . GLN A 1 91 ? 8.039 -3.798 -1.003 1.00 90.62 91 GLN A C 1
ATOM 747 O O . GLN A 1 91 ? 9.079 -3.207 -0.699 1.00 90.62 91 GLN A O 1
ATOM 752 N N . LEU A 1 92 ? 6.993 -3.943 -0.179 1.00 90.25 92 LEU A N 1
ATOM 753 C CA . LEU A 1 92 ? 6.965 -3.463 1.205 1.00 90.25 92 LEU A CA 1
ATOM 754 C C . LEU A 1 92 ? 8.020 -4.168 2.058 1.00 90.25 92 LEU A C 1
ATOM 756 O O . LEU A 1 92 ? 8.805 -3.488 2.708 1.00 90.25 92 LEU A O 1
ATOM 760 N N . ILE A 1 93 ? 8.087 -5.503 2.008 1.00 89.62 93 ILE A N 1
ATOM 761 C CA . ILE A 1 93 ? 9.108 -6.288 2.724 1.00 89.62 93 ILE A CA 1
ATOM 762 C C . ILE A 1 93 ? 10.499 -5.831 2.292 1.00 89.62 93 ILE A C 1
ATOM 764 O O . ILE A 1 93 ? 11.303 -5.424 3.122 1.00 89.62 93 ILE A O 1
ATOM 768 N N . GLY A 1 94 ? 10.748 -5.778 0.982 1.00 87.12 94 GLY A N 1
ATOM 769 C CA . GLY A 1 94 ? 12.034 -5.321 0.479 1.00 87.12 94 GLY A CA 1
ATOM 770 C C . GLY A 1 94 ? 12.335 -3.861 0.823 1.00 87.12 94 GLY A C 1
ATOM 771 O O . GLY A 1 94 ? 13.495 -3.493 0.830 1.00 87.12 94 GLY A O 1
ATOM 772 N N . TYR A 1 95 ? 11.338 -2.995 1.044 1.00 85.56 95 TYR A N 1
ATOM 773 C CA . TYR A 1 95 ? 11.575 -1.621 1.511 1.00 85.56 95 TYR A CA 1
ATOM 774 C C . TYR A 1 95 ? 11.959 -1.597 2.991 1.00 85.56 95 TYR A C 1
ATOM 776 O O . TYR A 1 95 ? 12.860 -0.852 3.355 1.00 85.56 95 TYR A O 1
ATOM 784 N N . VAL A 1 96 ? 11.325 -2.428 3.825 1.00 84.50 96 VAL A N 1
ATOM 785 C CA . VAL A 1 96 ? 11.707 -2.593 5.236 1.00 84.50 96 VAL A CA 1
ATOM 786 C C . VAL A 1 96 ? 13.147 -3.101 5.340 1.00 84.50 96 VAL A C 1
ATOM 788 O O . VAL A 1 96 ? 13.939 -2.518 6.074 1.00 84.50 96 VAL A O 1
ATOM 791 N N . ASP A 1 97 ? 13.505 -4.114 4.547 1.00 80.06 97 ASP A N 1
ATOM 792 C CA . ASP A 1 97 ? 14.838 -4.730 4.569 1.00 80.06 97 ASP A CA 1
ATOM 793 C C . ASP A 1 97 ? 15.948 -3.801 4.053 1.00 80.06 97 ASP A C 1
ATOM 795 O O . ASP A 1 97 ? 17.092 -3.899 4.492 1.00 80.06 97 ASP A O 1
ATOM 799 N N . THR A 1 98 ? 15.634 -2.909 3.107 1.00 75.88 98 THR A N 1
ATOM 800 C CA . THR A 1 98 ? 16.611 -2.001 2.478 1.00 75.88 98 THR A CA 1
ATOM 801 C C . THR A 1 98 ? 16.360 -0.535 2.820 1.00 75.88 98 THR A C 1
ATOM 803 O O . THR A 1 98 ? 16.721 0.343 2.029 1.00 75.88 98 THR A O 1
ATOM 806 N N . SER A 1 99 ? 15.665 -0.256 3.926 1.00 65.62 99 SER A N 1
ATOM 807 C CA . SER A 1 99 ? 15.254 1.107 4.259 1.00 65.62 99 SER A CA 1
ATOM 808 C C . SER A 1 99 ? 16.487 2.013 4.355 1.00 65.62 99 SER A C 1
ATOM 810 O O . SER A 1 99 ? 17.381 1.738 5.154 1.00 65.62 99 SER A O 1
ATOM 812 N N . PRO A 1 100 ? 16.551 3.120 3.590 1.00 59.81 100 PRO A N 1
ATOM 813 C CA . PRO A 1 100 ? 17.685 4.045 3.636 1.00 59.81 100 PRO A CA 1
ATOM 814 C C . PRO A 1 100 ? 17.754 4.819 4.962 1.00 59.81 100 PRO A C 1
ATOM 816 O O . PRO A 1 100 ? 18.715 5.546 5.212 1.00 59.81 100 PRO A O 1
ATOM 819 N N . PHE A 1 101 ? 16.732 4.684 5.811 1.00 58.84 101 PHE A N 1
ATOM 820 C CA . PHE A 1 101 ? 16.661 5.257 7.148 1.00 58.84 101 PHE A CA 1
ATOM 821 C C . PHE A 1 101 ? 17.023 4.180 8.186 1.00 58.84 101 PHE A C 1
ATOM 823 O O . PHE A 1 101 ? 16.198 3.816 9.024 1.00 58.84 101 PHE A O 1
ATOM 830 N N . GLU A 1 102 ? 18.254 3.659 8.096 1.00 50.66 102 GLU A N 1
ATOM 831 C CA . GLU A 1 102 ? 18.768 2.524 8.890 1.00 50.66 102 GLU A CA 1
ATOM 832 C C . GLU A 1 102 ? 18.678 2.717 10.419 1.00 50.66 102 GLU A C 1
ATOM 834 O O . GLU A 1 102 ? 18.681 1.735 11.154 1.00 50.66 102 GLU A O 1
ATOM 839 N N . GLU A 1 103 ? 18.566 3.953 10.922 1.00 49.56 103 GLU A N 1
ATOM 840 C CA . GLU A 1 103 ? 18.602 4.229 12.370 1.00 49.56 103 GLU A CA 1
ATOM 841 C C . GLU A 1 103 ? 17.222 4.370 13.048 1.00 49.56 103 GLU A C 1
ATOM 843 O O . GLU A 1 103 ? 17.166 4.379 14.274 1.00 49.56 103 GLU A O 1
ATOM 848 N N . ASP A 1 104 ? 16.107 4.434 12.305 1.00 51.78 104 ASP A N 1
ATOM 849 C CA . ASP A 1 104 ? 14.802 4.833 12.881 1.00 51.78 104 ASP A CA 1
ATOM 850 C C . ASP A 1 104 ? 13.601 3.944 12.512 1.00 51.78 104 ASP A C 1
ATOM 852 O O . ASP A 1 104 ? 12.552 4.049 13.155 1.00 51.78 104 ASP A O 1
ATOM 856 N N . LEU A 1 105 ? 13.690 3.094 11.481 1.00 56.47 105 LEU A N 1
ATOM 857 C CA . LEU A 1 105 ? 12.548 2.278 11.052 1.00 56.47 105 LEU A CA 1
ATOM 858 C C . LEU A 1 105 ? 12.460 0.980 11.876 1.00 56.47 105 LEU A C 1
ATOM 860 O O . LEU A 1 105 ? 12.601 -0.123 11.355 1.00 56.47 105 LEU A O 1
ATOM 864 N N . HIS A 1 106 ? 12.218 1.098 13.184 1.00 57.69 106 HIS A N 1
ATOM 865 C CA . HIS A 1 106 ? 11.807 -0.050 13.995 1.00 57.69 106 HIS A CA 1
ATOM 866 C C . HIS A 1 106 ? 10.367 -0.432 13.636 1.00 57.69 106 HIS A C 1
ATOM 868 O O . HIS A 1 106 ? 9.408 -0.058 14.312 1.00 57.69 106 HIS A O 1
ATOM 874 N N . VAL A 1 107 ? 10.215 -1.166 12.534 1.00 65.94 107 VAL A N 1
ATOM 875 C CA . VAL A 1 107 ? 8.971 -1.867 12.232 1.00 65.94 107 VAL A CA 1
ATOM 876 C C . VAL A 1 107 ? 8.842 -2.997 13.245 1.00 65.94 107 VAL A C 1
ATOM 878 O O . VAL A 1 107 ? 9.637 -3.931 13.243 1.00 65.94 107 VAL A O 1
ATOM 881 N N . ASP A 1 108 ? 7.866 -2.878 14.141 1.00 70.00 108 ASP A N 1
ATOM 882 C CA . ASP A 1 108 ? 7.564 -3.916 15.124 1.00 70.00 108 ASP A CA 1
ATOM 883 C C . ASP A 1 108 ? 7.246 -5.250 14.423 1.00 70.00 108 ASP A C 1
ATOM 885 O O . ASP A 1 108 ? 6.562 -5.274 13.393 1.00 70.00 108 ASP A O 1
ATOM 889 N N . ASP A 1 109 ? 7.689 -6.367 15.008 1.00 75.19 109 ASP A N 1
ATOM 890 C CA . ASP A 1 109 ? 7.474 -7.725 14.487 1.00 75.19 109 ASP A CA 1
ATOM 891 C C . ASP A 1 109 ? 5.981 -7.992 14.243 1.00 75.19 109 ASP A C 1
ATOM 893 O O . ASP A 1 109 ? 5.595 -8.697 13.306 1.00 75.19 109 ASP A O 1
ATOM 897 N N . SER A 1 110 ? 5.115 -7.377 15.057 1.00 77.44 110 SER A N 1
ATOM 898 C CA . SER A 1 110 ? 3.668 -7.473 14.893 1.00 77.44 110 SER A CA 1
ATOM 899 C C . SER A 1 110 ? 3.172 -6.865 13.575 1.00 77.44 110 SER A C 1
ATOM 901 O O . SER A 1 110 ? 2.260 -7.425 12.968 1.00 77.44 110 SER A O 1
ATOM 903 N N . LEU A 1 111 ? 3.788 -5.785 13.078 1.00 81.75 111 LEU A N 1
ATOM 904 C CA . LEU A 1 111 ? 3.437 -5.179 11.792 1.00 81.75 111 LEU A CA 1
ATOM 905 C C . LEU A 1 111 ? 3.964 -6.014 10.620 1.00 81.75 111 LEU A C 1
ATOM 907 O O . LEU A 1 111 ? 3.268 -6.159 9.615 1.00 81.75 111 LEU A O 1
ATOM 911 N N . MET A 1 112 ? 5.133 -6.643 10.763 1.00 85.56 112 MET A N 1
ATOM 912 C CA . MET A 1 112 ? 5.636 -7.585 9.756 1.00 85.56 112 MET A CA 1
ATOM 913 C C . MET A 1 112 ? 4.710 -8.790 9.583 1.00 85.56 112 MET A C 1
ATOM 915 O O . MET A 1 112 ? 4.430 -9.188 8.452 1.00 85.56 112 MET A O 1
ATOM 919 N N . VAL A 1 113 ? 4.141 -9.323 10.671 1.00 85.62 113 VAL A N 1
ATOM 920 C CA . VAL A 1 113 ? 3.125 -10.391 10.595 1.00 85.62 113 VAL A CA 1
ATOM 921 C C . VAL A 1 113 ? 1.911 -9.955 9.769 1.00 85.62 113 VAL A C 1
ATOM 923 O O . VAL A 1 113 ? 1.354 -10.763 9.028 1.00 85.62 113 VAL A O 1
ATOM 926 N N . VAL A 1 114 ? 1.510 -8.687 9.861 1.00 84.88 114 VAL A N 1
ATOM 927 C CA . VAL A 1 114 ? 0.393 -8.127 9.084 1.00 84.88 114 VAL A CA 1
ATOM 928 C C . VAL A 1 114 ? 0.757 -7.987 7.613 1.00 84.88 114 VAL A C 1
ATOM 930 O O . VAL A 1 114 ? -0.028 -8.387 6.756 1.00 84.88 114 VAL A O 1
ATOM 933 N N . ILE A 1 115 ? 1.943 -7.458 7.307 1.00 88.94 115 ILE A N 1
ATOM 934 C CA . ILE A 1 115 ? 2.426 -7.337 5.925 1.00 88.94 115 ILE A CA 1
ATOM 935 C C . ILE A 1 115 ? 2.476 -8.723 5.275 1.00 88.94 115 ILE A C 1
ATOM 937 O O . ILE A 1 115 ? 1.982 -8.899 4.165 1.00 88.94 115 ILE A O 1
ATOM 941 N N . CYS A 1 116 ? 2.954 -9.739 5.996 1.00 88.38 116 CYS A N 1
ATOM 942 C CA . CYS A 1 116 ? 2.986 -11.127 5.533 1.00 88.38 116 CYS A CA 1
ATOM 943 C C . CYS A 1 116 ? 1.598 -11.727 5.234 1.00 88.38 116 CYS A C 1
ATOM 945 O O . CYS A 1 116 ? 1.509 -12.664 4.444 1.00 88.38 116 CYS A O 1
ATOM 947 N N . GLN A 1 117 ? 0.515 -11.194 5.814 1.00 88.19 117 GLN A N 1
ATOM 948 C CA . GLN A 1 117 ? -0.861 -11.632 5.527 1.00 88.19 117 GLN A CA 1
ATOM 949 C C . GLN A 1 117 ? -1.434 -11.041 4.233 1.00 88.19 117 GLN A C 1
ATOM 951 O O . GLN A 1 117 ? -2.494 -11.481 3.789 1.00 88.19 117 GLN A O 1
ATOM 956 N N . ILE A 1 118 ? -0.771 -10.049 3.631 1.00 89.75 118 ILE A N 1
ATOM 957 C CA . ILE A 1 118 ? -1.197 -9.484 2.350 1.00 89.75 118 ILE A CA 1
ATOM 958 C C . ILE A 1 118 ? -1.046 -10.562 1.257 1.00 89.75 118 ILE A C 1
ATOM 960 O O . ILE A 1 118 ? 0.011 -11.193 1.171 1.00 89.75 118 ILE A O 1
ATOM 964 N N . PRO A 1 119 ? -2.064 -10.790 0.407 1.00 89.00 119 PRO A N 1
ATOM 965 C CA . PRO A 1 119 ? -1.954 -11.736 -0.700 1.00 89.00 119 PRO A CA 1
ATOM 966 C C . PRO A 1 119 ? -0.868 -11.339 -1.708 1.00 89.00 119 PRO A C 1
ATOM 968 O O . PRO A 1 119 ? -0.807 -10.194 -2.166 1.00 89.00 119 PRO A O 1
ATOM 971 N N . SER A 1 120 ? -0.028 -12.299 -2.088 1.00 89.19 120 SER A N 1
ATOM 972 C CA . SER A 1 120 ? 1.173 -12.072 -2.908 1.00 89.19 120 SER A CA 1
ATOM 973 C C . SER A 1 120 ? 1.442 -13.128 -3.969 1.00 89.19 120 SER A C 1
ATOM 975 O O . SER A 1 120 ? 2.269 -12.891 -4.852 1.00 89.19 120 SER A O 1
ATOM 977 N N . ASP A 1 121 ? 0.857 -14.315 -3.804 1.00 86.44 121 ASP A N 1
ATOM 978 C CA . ASP A 1 121 ? 1.282 -15.506 -4.524 1.00 86.44 121 ASP A CA 1
ATOM 979 C C . ASP A 1 121 ? 0.948 -15.341 -6.000 1.00 86.44 121 ASP A C 1
ATOM 981 O O . ASP A 1 121 ? -0.101 -14.813 -6.357 1.00 86.44 121 ASP A O 1
ATOM 985 N N . THR A 1 122 ? 1.867 -15.754 -6.871 1.00 75.62 122 THR A N 1
ATOM 986 C CA . THR A 1 122 ? 1.774 -15.483 -8.313 1.00 75.62 122 THR A CA 1
ATOM 987 C C . THR A 1 122 ? 0.496 -16.047 -8.944 1.00 75.62 122 THR A C 1
ATOM 989 O O . THR A 1 122 ? -0.020 -15.442 -9.880 1.00 75.62 122 THR A O 1
ATOM 992 N N . ASP A 1 123 ? -0.034 -17.145 -8.399 1.00 76.44 123 ASP A N 1
ATOM 993 C CA . ASP A 1 123 ? -1.258 -17.807 -8.866 1.00 76.44 123 ASP A CA 1
ATOM 994 C C . ASP A 1 123 ? -2.526 -17.372 -8.100 1.00 76.44 123 ASP A C 1
ATOM 996 O O . ASP A 1 123 ? -3.621 -17.870 -8.374 1.00 76.44 123 ASP A O 1
ATOM 1000 N N . ASP A 1 124 ? -2.405 -16.451 -7.138 1.00 80.12 124 ASP A N 1
ATOM 1001 C CA . ASP A 1 124 ? -3.526 -15.964 -6.337 1.00 80.12 124 ASP A CA 1
ATOM 1002 C C . ASP A 1 124 ? -4.249 -14.814 -7.051 1.00 80.12 124 ASP A C 1
ATOM 1004 O O . ASP A 1 124 ? -3.680 -13.756 -7.323 1.00 80.12 124 ASP A O 1
ATOM 1008 N N . GLN A 1 125 ? -5.543 -14.994 -7.320 1.00 82.12 125 GLN A N 1
ATOM 1009 C CA . GLN A 1 125 ? -6.395 -13.948 -7.899 1.00 82.12 125 GLN A CA 1
ATOM 1010 C C . GLN A 1 125 ? -6.535 -12.729 -6.977 1.00 82.12 125 GLN A C 1
ATOM 1012 O O . GLN A 1 125 ? -6.847 -11.634 -7.441 1.00 82.12 125 GLN A O 1
ATOM 1017 N N . LEU A 1 126 ? -6.287 -12.909 -5.679 1.00 90.38 126 LEU A N 1
ATOM 1018 C CA . LEU A 1 126 ? -6.317 -11.851 -4.678 1.00 90.38 126 LEU A CA 1
ATOM 1019 C C . LEU A 1 126 ? -4.975 -11.128 -4.550 1.00 90.38 126 LEU A C 1
ATOM 1021 O O . LEU A 1 126 ? -4.903 -10.146 -3.810 1.00 90.38 126 LEU A O 1
ATOM 1025 N N . ARG A 1 127 ? -3.929 -11.568 -5.267 1.00 92.69 127 ARG A N 1
ATOM 1026 C CA . ARG A 1 127 ? -2.598 -10.953 -5.251 1.00 92.69 127 ARG A CA 1
ATOM 1027 C C . ARG A 1 127 ? -2.694 -9.454 -5.480 1.00 92.69 127 ARG A C 1
ATOM 1029 O O . ARG A 1 127 ? -3.252 -9.005 -6.479 1.00 92.69 127 ARG A O 1
ATOM 1036 N N . ILE A 1 128 ? -2.090 -8.684 -4.584 1.00 93.44 128 ILE A N 1
ATOM 1037 C CA . ILE A 1 128 ? -2.059 -7.228 -4.700 1.00 93.44 128 ILE A CA 1
ATOM 1038 C C . ILE A 1 128 ? -0.771 -6.823 -5.400 1.00 93.44 128 ILE A C 1
ATOM 1040 O O . ILE A 1 128 ? 0.330 -7.123 -4.934 1.00 93.44 128 ILE A O 1
ATOM 1044 N N . LEU A 1 129 ? -0.911 -6.142 -6.533 1.00 94.44 129 LEU A N 1
ATOM 1045 C CA . LEU A 1 129 ? 0.219 -5.690 -7.338 1.00 94.44 129 LEU A CA 1
ATOM 1046 C C . LEU A 1 129 ? 0.670 -4.291 -6.925 1.00 94.44 129 LEU A C 1
ATOM 1048 O O . LEU A 1 129 ? -0.115 -3.475 -6.448 1.00 94.44 129 LEU A O 1
ATOM 1052 N N . THR A 1 130 ? 1.933 -3.974 -7.188 1.00 93.38 130 THR A N 1
ATOM 1053 C CA . THR A 1 130 ? 2.501 -2.634 -6.963 1.00 93.38 130 THR A CA 1
ATOM 1054 C C . THR A 1 130 ? 1.764 -1.573 -7.782 1.00 93.38 130 THR A C 1
ATOM 1056 O O . THR A 1 130 ? 1.617 -0.433 -7.340 1.00 93.38 130 THR A O 1
ATOM 1059 N N . ALA A 1 131 ? 1.208 -1.968 -8.935 1.00 92.75 131 ALA A N 1
ATOM 1060 C CA . ALA A 1 131 ? 0.292 -1.156 -9.729 1.00 92.75 131 ALA A CA 1
ATOM 1061 C C . ALA A 1 131 ? -0.930 -0.624 -8.947 1.00 92.75 131 ALA A C 1
ATOM 1063 O O . ALA A 1 131 ? -1.542 0.353 -9.367 1.00 92.75 131 ALA A O 1
ATOM 1064 N N . GLN A 1 132 ? -1.297 -1.270 -7.837 1.00 94.12 132 GLN A N 1
ATOM 1065 C CA . GLN A 1 132 ? -2.453 -0.947 -6.994 1.00 94.12 132 GLN A CA 1
ATOM 1066 C C . GLN A 1 132 ? -2.046 -0.269 -5.673 1.00 94.12 132 GLN A C 1
ATOM 1068 O O . GLN A 1 132 ? -2.876 -0.089 -4.784 1.00 94.12 132 GLN A O 1
ATOM 1073 N N . SER A 1 133 ? -0.772 0.109 -5.517 1.00 93.81 133 SER A N 1
ATOM 1074 C CA . SER A 1 133 ? -0.214 0.646 -4.265 1.00 93.81 133 SER A CA 1
ATOM 1075 C C . SER A 1 133 ? -0.908 1.925 -3.781 1.00 93.81 133 SER A C 1
ATOM 1077 O O . SER A 1 133 ? -1.185 2.062 -2.588 1.00 93.81 133 SER A O 1
ATOM 1079 N N . VAL A 1 134 ? -1.254 2.840 -4.693 1.00 92.06 134 VAL A N 1
ATOM 1080 C CA . VAL A 1 134 ? -1.961 4.085 -4.349 1.00 92.06 134 VAL A CA 1
ATOM 1081 C C . VAL A 1 134 ? -3.369 3.802 -3.828 1.00 92.06 134 VAL A C 1
ATOM 1083 O O . VAL A 1 134 ? -3.782 4.378 -2.819 1.00 92.06 134 VAL A O 1
ATOM 1086 N N . ASP A 1 135 ? -4.110 2.908 -4.482 1.00 92.44 135 ASP A N 1
ATOM 1087 C CA . ASP A 1 135 ? -5.463 2.566 -4.041 1.00 92.44 135 ASP A CA 1
ATOM 1088 C C . ASP A 1 135 ? -5.439 1.762 -2.733 1.00 92.44 135 ASP A C 1
ATOM 1090 O O . ASP A 1 135 ? -6.235 2.012 -1.827 1.00 92.44 135 ASP A O 1
ATOM 1094 N N . PHE A 1 136 ? -4.427 0.907 -2.557 1.00 93.62 136 PHE A N 1
ATOM 1095 C CA . PHE A 1 136 ? -4.157 0.235 -1.289 1.00 93.62 136 PHE A CA 1
ATOM 1096 C C . PHE A 1 136 ? -3.958 1.237 -0.146 1.00 93.62 136 PHE A C 1
ATOM 1098 O O . PHE A 1 136 ? -4.594 1.114 0.903 1.00 93.62 136 PHE A O 1
ATOM 1105 N N . TRP A 1 137 ? -3.125 2.264 -0.345 1.00 94.19 137 TRP A N 1
ATOM 1106 C CA . TRP A 1 137 ? -2.929 3.322 0.649 1.00 94.19 137 TRP A CA 1
ATOM 1107 C C . TRP A 1 137 ? -4.242 4.043 0.981 1.00 94.19 137 TRP A C 1
ATOM 1109 O O . TRP A 1 137 ? -4.539 4.293 2.154 1.00 94.19 137 TRP A O 1
ATOM 1119 N N . ASN A 1 138 ? -5.060 4.337 -0.035 1.00 91.56 138 ASN A N 1
ATOM 1120 C CA . ASN A 1 138 ? -6.356 4.984 0.158 1.00 91.56 138 ASN A CA 1
ATOM 1121 C C . ASN A 1 138 ? -7.296 4.131 1.020 1.00 91.56 138 ASN A C 1
ATOM 1123 O O . ASN A 1 138 ? -7.955 4.670 1.911 1.00 91.56 138 ASN A O 1
ATOM 1127 N N . GLU A 1 139 ? -7.349 2.816 0.803 1.00 91.94 139 GLU A N 1
ATOM 1128 C CA . GLU A 1 139 ? -8.153 1.903 1.626 1.00 91.94 139 GLU A CA 1
ATOM 1129 C C . GLU A 1 139 ? -7.664 1.833 3.078 1.00 91.94 139 GLU A C 1
ATOM 1131 O O . GLU A 1 139 ? -8.474 1.896 4.010 1.00 91.94 139 GLU A O 1
ATOM 1136 N N . VAL A 1 140 ? -6.345 1.811 3.301 1.00 91.81 140 VAL A N 1
ATOM 1137 C CA . VAL A 1 140 ? -5.771 1.888 4.656 1.00 91.81 140 VAL A CA 1
ATOM 1138 C C . VAL A 1 140 ? -6.142 3.214 5.330 1.00 91.81 140 VAL A C 1
ATOM 1140 O O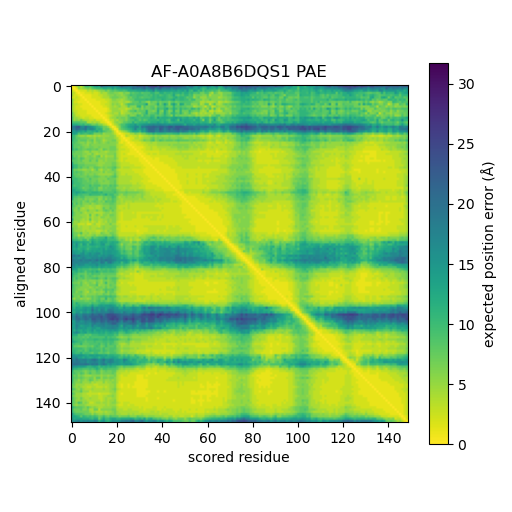 . VAL A 1 140 ? -6.571 3.216 6.488 1.00 91.81 140 VAL A O 1
ATOM 1143 N N . ASN A 1 141 ? -6.071 4.341 4.612 1.00 90.50 141 ASN A N 1
ATOM 1144 C CA . ASN A 1 141 ? -6.443 5.651 5.157 1.00 90.50 141 ASN A CA 1
ATOM 1145 C C . ASN A 1 141 ? -7.946 5.739 5.477 1.00 90.50 141 ASN A C 1
ATOM 1147 O O . ASN A 1 141 ? -8.327 6.252 6.531 1.00 90.50 141 ASN A O 1
ATOM 1151 N N . LYS A 1 142 ? -8.815 5.182 4.622 1.00 89.88 142 LYS A N 1
ATOM 1152 C CA . LYS A 1 142 ? -10.257 5.069 4.906 1.00 89.88 142 LYS A CA 1
ATOM 1153 C C . LYS A 1 142 ? -10.500 4.247 6.171 1.00 89.88 142 LYS A C 1
ATOM 1155 O O . LYS A 1 142 ? -11.325 4.629 7.001 1.00 89.88 142 LYS A O 1
ATOM 1160 N N . CYS A 1 143 ? -9.780 3.137 6.346 1.00 89.00 143 CYS A N 1
ATOM 1161 C CA . CYS A 1 143 ? -9.877 2.314 7.551 1.00 89.00 143 CYS A CA 1
ATOM 1162 C C . CYS A 1 143 ? -9.451 3.098 8.803 1.00 89.00 143 CYS A C 1
ATOM 1164 O O . CYS A 1 143 ? -10.196 3.146 9.783 1.00 89.00 143 CYS A O 1
ATOM 1166 N N . ARG A 1 144 ? -8.313 3.800 8.738 1.00 89.25 144 ARG A N 1
ATOM 1167 C CA . ARG A 1 144 ? -7.827 4.699 9.797 1.00 89.25 144 ARG A CA 1
ATOM 1168 C C . ARG A 1 144 ? -8.892 5.714 10.215 1.00 89.25 144 ARG A C 1
ATOM 1170 O O . ARG A 1 144 ? -9.196 5.832 11.399 1.00 89.25 144 ARG A O 1
ATOM 1177 N N . GLN A 1 145 ? -9.497 6.412 9.253 1.00 86.69 145 GLN A N 1
ATOM 1178 C CA . GLN A 1 145 ? -10.532 7.418 9.517 1.00 86.69 145 GLN A CA 1
ATOM 1179 C C . GLN A 1 145 ? -11.766 6.840 10.217 1.00 86.69 145 GLN A C 1
ATOM 1181 O O . GLN A 1 145 ? -12.377 7.524 11.035 1.00 86.69 145 GLN A O 1
ATOM 1186 N N . ARG A 1 146 ? -12.134 5.584 9.931 1.00 87.00 146 ARG A N 1
ATOM 1187 C CA . ARG A 1 146 ? -13.238 4.899 10.624 1.00 87.00 146 ARG A CA 1
ATOM 1188 C C . ARG A 1 146 ? -12.900 4.542 12.073 1.00 87.00 146 ARG A C 1
ATOM 1190 O O . ARG A 1 146 ? -13.821 4.463 12.871 1.00 87.00 146 ARG A O 1
ATOM 1197 N N . LYS A 1 147 ? -11.624 4.305 12.404 1.00 83.06 147 LYS A N 1
ATOM 1198 C CA . LYS A 1 147 ? -11.190 3.895 13.756 1.00 83.06 147 LYS A CA 1
ATOM 1199 C C . LYS A 1 147 ? -10.889 5.050 14.709 1.00 83.06 147 LYS A C 1
ATOM 1201 O O . LYS A 1 147 ? -10.841 4.826 15.911 1.00 83.06 147 LYS A O 1
ATOM 1206 N N . ILE A 1 148 ? -10.628 6.244 14.181 1.00 73.81 148 ILE A N 1
ATOM 1207 C CA . ILE A 1 148 ? -10.310 7.441 14.980 1.00 73.81 148 ILE A CA 1
ATOM 1208 C C . ILE A 1 148 ? -11.576 8.273 15.293 1.00 73.81 148 ILE A C 1
ATOM 1210 O O . ILE A 1 148 ? -11.531 9.158 16.144 1.00 73.81 148 ILE A O 1
ATOM 1214 N N . ARG A 1 149 ? -12.705 7.986 14.631 1.00 60.19 149 ARG A N 1
ATOM 1215 C CA . ARG A 1 149 ? -14.027 8.553 14.949 1.00 60.19 149 ARG A CA 1
ATOM 1216 C C . ARG A 1 149 ? -14.691 7.805 16.096 1.00 60.19 149 ARG A C 1
ATOM 1218 O O . ARG A 1 149 ? -15.371 8.488 16.889 1.00 60.19 149 ARG A O 1
#

Sequence (149 aa):
MSLWISFALERAKQLAEYDRRAFEGVSDPFKKELTEDQIHVMNTILGRLPAEQINTLLELIFECIVFKIDVPQNINDEDYIDISQISFRDQLIGYVDTSPFEEDLHVDDSLMVVICQIPSDTDDQLRILTAQSVDFWNEVNKCRQRKIR

Solvent-accessible surface area (backbone atoms only — not comparable to full-atom values): 8689 Å² total; per-residue (Å²): 124,60,72,67,54,58,53,51,50,52,50,25,57,53,31,50,76,75,69,72,51,48,59,68,89,45,60,71,73,32,59,34,77,70,52,72,68,41,50,52,53,48,50,59,57,58,66,74,49,57,68,66,58,47,53,52,50,48,50,51,52,51,49,43,42,63,72,64,62,56,53,90,75,63,82,84,45,94,82,57,68,74,58,47,77,34,33,32,41,59,52,50,53,52,40,66,78,62,42,91,55,81,88,63,75,79,75,51,70,72,56,52,58,52,50,70,66,47,47,47,52,93,87,44,91,56,37,39,34,30,14,24,45,53,40,51,48,51,52,49,48,55,52,43,57,67,70,76,106

Organism: Mytilus galloprovincialis (NCBI:txid29158)

Secondary structure (DSSP, 8-state):
--HHHHHHHHHHHHHHHHTS-TTTTS-GGG-PPPPHHHHHHHHHHHHTS-HHHHHHHHHHHHHHIIIIISSPP-TTSTT---GGGSBHHHHHHHHHHT-S-TTT----HHHHHHHHTS---TT-TTPPBGGGHHHHHHHHHHHHHHHH-